Protein AF-A0A945T7N4-F1 (afdb_monomer)

Mean predicted aligned error: 3.11 Å

Secondary structure (DSSP, 8-state):
-HIIIIIHHHHHHHT---EEEE-GGGTTSB-GGGGGGTPPP-BPP-HHHHHHHHHTT-EEEE--SS---TTTS-HHHHHHHHHHHHHHHHHHHSS---EEE-GGG---HHHHHHHHHTT-SEEEEEEES---TTS-GGGEEE----TT--HHHHHHHHHSGGGGGG-

Sequence (167 aa):
RNNLIEALPILKQFGFSATCYIISQMTGGVNEWDLEKGIPENPLMNKNEIRHWIDSGMEIGSHTQHHVRLTECEETEAKTEIFQSKVDLEEQFGKAVEHFCYPWGDLDPTIQKVAESAGFHTATTTQRGRATLRQHPLLLPRVPVTHHTLPHLFLMKILTHYEDNHA

pLDDT: mean 95.79, std 5.04, range [55.53, 98.81]

Foldseek 3Di:
DCCLVPVLVVCLVVVHEEEAADQLQQAQHWPPVCVVVVDDTDTHHHLVSVLVSVVSVYHYAHAFNHLDQLVPDDLVVLLCRQQVSQVSCCVSRVDHHQEYEYRQLDDDPSSLVSNVVSRHQAYEGQQFAQADPVDDRPYGYDHDDDPPCDPVNVCCSPVHCPRVVRD

Solvent-accessible surface area (backbone atoms only — not comparable to full-atom values): 9296 Å² total; per-residue (Å²): 57,62,61,63,74,64,46,43,61,55,32,58,76,72,72,51,75,53,72,48,65,40,36,49,75,45,56,51,40,55,54,65,93,37,48,92,75,72,48,80,86,45,57,36,42,30,73,69,53,49,48,52,42,44,78,69,67,32,47,60,23,26,24,28,23,80,58,59,62,50,77,79,45,57,73,71,52,36,43,46,31,51,41,47,15,38,51,52,45,27,73,75,66,76,45,88,53,42,36,36,37,46,46,92,35,52,70,50,78,65,55,49,49,46,44,51,73,58,58,39,70,31,19,37,40,58,50,48,13,68,66,57,94,84,52,55,53,67,57,27,37,32,75,85,83,53,97,83,54,46,73,72,53,46,49,39,52,74,77,45,70,72,31,62,81,54,113

Structure (mmCIF, N/CA/C/O backbone):
data_AF-A0A945T7N4-F1
#
_entry.id   AF-A0A945T7N4-F1
#
loop_
_atom_site.group_PDB
_atom_site.id
_atom_site.type_symbol
_atom_site.label_atom_id
_atom_site.label_alt_id
_atom_site.label_comp_id
_atom_site.label_asym_id
_atom_site.label_entity_id
_atom_site.label_seq_id
_atom_site.pdbx_PDB_ins_code
_atom_site.Cartn_x
_atom_site.Cartn_y
_atom_site.Cartn_z
_atom_site.occupancy
_atom_site.B_iso_or_equiv
_atom_site.auth_seq_id
_atom_site.auth_comp_id
_atom_site.auth_asym_id
_atom_site.auth_atom_id
_atom_site.pdbx_PDB_model_num
ATOM 1 N N . ARG A 1 1 ? -3.621 6.496 -12.799 1.00 94.81 1 ARG A N 1
ATOM 2 C CA . ARG A 1 1 ? -4.203 6.094 -14.107 1.00 94.81 1 ARG A CA 1
ATOM 3 C C . ARG A 1 1 ? -3.240 5.266 -14.956 1.00 94.81 1 ARG A C 1
ATOM 5 O O . ARG A 1 1 ? -3.664 4.268 -15.521 1.00 94.81 1 ARG A O 1
ATOM 12 N N . ASN A 1 2 ? -1.957 5.629 -15.016 1.00 95.88 2 ASN A N 1
ATOM 13 C CA . ASN A 1 2 ? -0.902 4.863 -15.700 1.00 95.88 2 ASN A CA 1
ATOM 14 C C . ASN A 1 2 ? -0.881 3.352 -15.378 1.00 95.88 2 ASN A C 1
ATOM 16 O O . ASN A 1 2 ? -0.687 2.566 -16.294 1.00 95.88 2 ASN A O 1
ATOM 20 N N . ASN A 1 3 ? -1.147 2.928 -14.135 1.00 97.31 3 ASN A N 1
ATOM 21 C CA . ASN A 1 3 ? -1.228 1.501 -13.784 1.00 97.31 3 ASN A CA 1
ATOM 22 C C . ASN A 1 3 ? -2.216 0.741 -14.681 1.00 97.31 3 ASN A C 1
ATOM 24 O O . ASN A 1 3 ? -1.916 -0.356 -15.142 1.00 97.31 3 ASN A O 1
ATOM 28 N N . LEU A 1 4 ? -3.368 1.341 -14.985 1.00 98.19 4 LEU A N 1
ATOM 29 C CA . LEU A 1 4 ? -4.360 0.730 -15.861 1.00 98.19 4 LEU A CA 1
ATOM 30 C C . LEU A 1 4 ? -3.910 0.703 -17.325 1.00 98.19 4 LEU A C 1
ATOM 32 O O . LEU A 1 4 ? -4.122 -0.288 -18.010 1.00 98.19 4 LEU A O 1
ATOM 36 N N . ILE A 1 5 ? -3.333 1.799 -17.817 1.00 98.19 5 ILE A N 1
ATOM 37 C CA . ILE A 1 5 ? -3.043 1.964 -19.249 1.00 98.19 5 ILE A CA 1
ATOM 38 C C 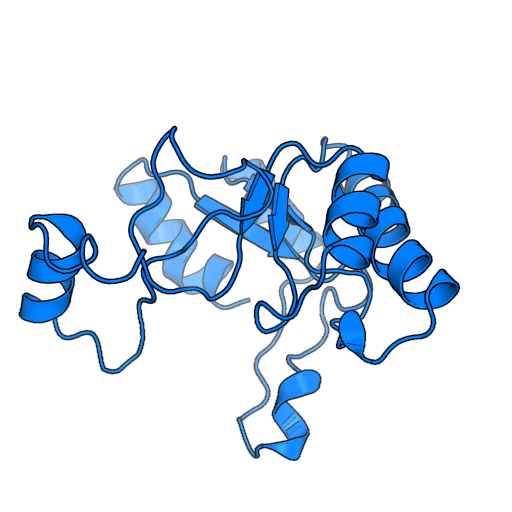. ILE A 1 5 ? -1.765 1.216 -19.644 1.00 98.19 5 ILE A C 1
ATOM 40 O O . ILE A 1 5 ? -1.738 0.546 -20.670 1.00 98.19 5 ILE A O 1
ATOM 44 N N . GLU A 1 6 ? -0.732 1.300 -18.809 1.00 97.88 6 GLU A N 1
ATOM 45 C CA . GLU A 1 6 ? 0.613 0.815 -19.124 1.00 97.88 6 GLU A CA 1
ATOM 46 C C . GLU A 1 6 ? 0.906 -0.538 -18.464 1.00 97.88 6 GLU A C 1
ATOM 48 O O . GLU A 1 6 ? 1.423 -1.451 -19.106 1.00 97.88 6 GLU A O 1
ATOM 53 N N . ALA A 1 7 ? 0.571 -0.698 -17.176 1.00 97.88 7 ALA A N 1
ATOM 54 C CA . ALA A 1 7 ? 0.947 -1.902 -16.432 1.00 97.88 7 ALA A CA 1
ATOM 55 C C . ALA A 1 7 ? -0.037 -3.061 -16.642 1.00 97.88 7 ALA A C 1
ATOM 57 O O . ALA A 1 7 ? 0.400 -4.197 -16.835 1.00 97.88 7 ALA A O 1
ATOM 58 N N . LEU A 1 8 ? -1.353 -2.802 -16.642 1.00 98.62 8 LEU A N 1
ATOM 59 C CA . LEU A 1 8 ? -2.369 -3.855 -16.756 1.00 98.62 8 LEU A CA 1
ATOM 60 C C . LEU A 1 8 ? -2.189 -4.757 -17.994 1.00 98.62 8 LEU A C 1
ATOM 62 O O . LEU A 1 8 ? -2.248 -5.977 -17.822 1.00 98.62 8 LEU A O 1
ATOM 66 N N . PRO A 1 9 ? -1.952 -4.240 -19.221 1.00 98.50 9 PRO A N 1
ATOM 67 C CA . PRO A 1 9 ? -1.794 -5.100 -20.395 1.00 98.50 9 PRO A CA 1
ATOM 68 C C . PRO A 1 9 ? -0.623 -6.079 -20.253 1.00 98.50 9 PRO A C 1
ATOM 70 O O . PRO A 1 9 ? -0.753 -7.252 -20.600 1.00 98.50 9 PRO A O 1
ATOM 73 N N . ILE A 1 10 ? 0.491 -5.614 -19.681 1.00 98.38 10 ILE A N 1
ATOM 74 C CA . ILE A 1 10 ? 1.700 -6.415 -19.461 1.00 98.38 10 ILE A CA 1
ATOM 75 C C . ILE A 1 10 ? 1.450 -7.457 -18.367 1.00 98.38 10 ILE A C 1
ATOM 77 O O . ILE A 1 10 ? 1.748 -8.634 -18.561 1.00 98.38 10 ILE A O 1
ATOM 81 N N . LEU A 1 11 ? 0.847 -7.060 -17.241 1.00 98.44 11 LEU A N 1
ATOM 82 C CA . LEU A 1 11 ? 0.489 -7.986 -16.160 1.00 98.44 11 LEU A CA 1
ATOM 83 C C . LEU A 1 11 ? -0.387 -9.130 -16.685 1.00 98.44 11 LEU A C 1
ATOM 85 O O . LEU A 1 11 ? -0.082 -10.299 -16.447 1.00 98.44 11 LEU A O 1
ATOM 89 N N . LYS A 1 12 ? -1.410 -8.806 -17.487 1.00 98.19 12 LYS A N 1
ATOM 90 C CA . LYS A 1 12 ? -2.287 -9.803 -18.116 1.00 98.19 12 LYS A CA 1
ATOM 91 C C . LYS A 1 12 ? -1.545 -10.701 -19.100 1.00 98.19 12 LYS A C 1
ATOM 93 O O . LYS A 1 12 ? -1.773 -11.907 -19.087 1.00 98.19 12 LYS A O 1
ATOM 98 N N . GLN A 1 13 ? -0.660 -10.143 -19.929 1.00 98.31 13 GLN A N 1
ATOM 99 C CA . GLN A 1 13 ? 0.135 -10.915 -20.890 1.00 98.31 13 GLN A CA 1
ATOM 100 C C . GLN A 1 13 ? 0.966 -12.010 -20.206 1.00 98.31 13 GLN A C 1
ATOM 102 O O . GLN A 1 13 ? 1.116 -13.097 -20.762 1.00 98.31 13 GLN A O 1
ATOM 107 N N . PHE A 1 14 ? 1.488 -11.735 -19.009 1.00 98.00 14 PHE A N 1
ATOM 108 C CA . PHE A 1 14 ? 2.331 -12.668 -18.258 1.00 98.00 14 PHE A CA 1
ATOM 109 C C . PHE A 1 14 ? 1.595 -13.427 -17.143 1.00 98.00 14 PHE A C 1
ATOM 111 O O . PHE A 1 14 ? 2.222 -14.209 -16.433 1.00 98.00 14 PHE A O 1
ATOM 118 N N . GLY A 1 15 ? 0.279 -13.241 -16.995 1.00 97.75 15 GLY A N 1
ATOM 119 C CA . GLY A 1 15 ? -0.525 -13.935 -15.984 1.00 97.75 15 GLY A CA 1
ATOM 120 C C . GLY A 1 15 ? -0.221 -13.522 -14.540 1.00 97.75 15 GLY A C 1
ATOM 121 O O . GLY A 1 15 ? -0.429 -14.317 -13.626 1.00 97.75 15 GLY A O 1
ATOM 122 N N . PHE A 1 16 ? 0.283 -12.304 -14.324 1.00 98.00 16 PHE A N 1
ATOM 123 C CA . PHE A 1 16 ? 0.533 -11.763 -12.988 1.00 98.00 16 PHE A CA 1
ATOM 124 C C . PHE A 1 16 ? -0.701 -11.061 -12.420 1.00 98.00 16 PHE A C 1
ATOM 126 O O . PHE A 1 16 ? -1.422 -10.379 -13.148 1.00 98.00 16 PHE A O 1
ATOM 133 N N . SER A 1 17 ? -0.890 -11.170 -11.105 1.00 97.38 17 SER A N 1
ATOM 134 C CA . SER A 1 17 ? -1.771 -10.292 -10.333 1.00 97.38 17 SER A CA 1
ATOM 135 C C . SER A 1 17 ? -0.998 -9.090 -9.779 1.00 97.38 17 SER A C 1
ATOM 137 O O . SER A 1 17 ? 0.234 -9.099 -9.701 1.00 97.38 17 SER A O 1
ATOM 139 N N . ALA A 1 18 ? -1.723 -8.040 -9.395 1.00 98.19 18 ALA A N 1
ATOM 140 C CA . ALA A 1 18 ? -1.166 -6.863 -8.739 1.00 98.19 18 ALA A CA 1
ATOM 141 C C . ALA A 1 18 ? -2.212 -6.169 -7.859 1.00 98.19 18 ALA A C 1
ATOM 143 O O . ALA A 1 18 ? -3.405 -6.211 -8.161 1.00 98.19 18 ALA A O 1
ATOM 144 N N . THR A 1 19 ? -1.742 -5.465 -6.829 1.00 98.50 19 THR A N 1
ATOM 145 C CA . THR A 1 19 ? -2.571 -4.649 -5.931 1.00 98.50 19 THR A CA 1
ATOM 146 C C . THR A 1 19 ? -2.320 -3.166 -6.196 1.00 98.50 19 THR A C 1
ATOM 148 O O . THR A 1 19 ? -1.176 -2.710 -6.162 1.00 98.50 19 THR A O 1
ATOM 151 N N . CYS A 1 20 ? -3.381 -2.394 -6.439 1.00 98.31 20 CYS A N 1
ATOM 152 C CA . CYS A 1 20 ? -3.325 -0.929 -6.443 1.00 98.31 20 CYS A CA 1
ATOM 153 C C . CYS A 1 20 ? -3.902 -0.376 -5.136 1.00 98.31 20 CYS A C 1
ATOM 155 O O . CYS A 1 20 ? -5.074 -0.595 -4.845 1.00 98.31 20 CYS A O 1
ATOM 157 N N . TYR A 1 21 ? -3.114 0.386 -4.378 1.00 98.56 21 TYR A N 1
ATOM 158 C CA . TYR A 1 21 ? -3.609 1.089 -3.192 1.00 98.56 21 TYR A CA 1
ATOM 159 C C . TYR A 1 21 ? -4.309 2.389 -3.605 1.00 98.56 21 TYR A C 1
ATOM 161 O O . TYR A 1 21 ? -3.702 3.245 -4.249 1.00 98.56 21 TYR A O 1
ATOM 169 N N . ILE A 1 22 ? -5.599 2.505 -3.290 1.00 98.62 22 ILE A N 1
ATOM 170 C CA . ILE A 1 22 ? -6.482 3.586 -3.732 1.00 98.62 22 ILE A CA 1
ATOM 171 C C . ILE A 1 22 ? -6.708 4.577 -2.592 1.00 98.62 22 ILE A C 1
ATOM 173 O O . ILE A 1 22 ? -6.985 4.182 -1.462 1.00 98.62 22 ILE A O 1
ATOM 177 N N . ILE A 1 23 ? -6.643 5.864 -2.922 1.00 98.50 23 ILE A N 1
ATOM 178 C CA . ILE A 1 23 ? -7.024 6.967 -2.038 1.00 98.50 23 ILE A CA 1
ATOM 179 C C . ILE A 1 23 ? -8.516 7.228 -2.270 1.00 98.50 23 ILE A C 1
ATOM 181 O O . ILE A 1 23 ? -8.899 7.668 -3.360 1.00 98.50 23 ILE A O 1
ATOM 185 N N . SER A 1 24 ? -9.370 6.857 -1.313 1.00 98.25 24 SER A N 1
ATOM 186 C CA . SER A 1 24 ? -10.801 6.644 -1.587 1.00 98.25 24 SER A CA 1
ATOM 187 C C . SER A 1 24 ? -11.538 7.913 -2.033 1.00 98.25 24 SER A C 1
ATOM 189 O O . SER A 1 24 ? -12.358 7.846 -2.954 1.00 98.25 24 SER A O 1
ATOM 191 N N . GLN A 1 25 ? -11.197 9.074 -1.467 1.00 97.94 25 GLN A N 1
ATOM 192 C CA . GLN A 1 25 ? -11.856 10.351 -1.768 1.00 97.94 25 GLN A CA 1
ATOM 193 C C . GLN A 1 25 ? -11.195 11.132 -2.911 1.00 97.94 25 GLN A C 1
ATOM 195 O O . GLN A 1 25 ? -11.734 12.136 -3.365 1.00 97.94 25 GLN A O 1
ATOM 200 N N . MET A 1 26 ? -10.078 10.640 -3.457 1.00 97.31 26 MET A N 1
ATOM 201 C CA . MET A 1 26 ? -9.373 11.284 -4.576 1.00 97.31 26 MET A CA 1
ATOM 202 C C . MET A 1 26 ? -9.537 10.533 -5.908 1.00 97.31 26 MET A C 1
ATOM 204 O O . MET A 1 26 ? -8.839 10.807 -6.887 1.00 97.31 26 MET A O 1
ATOM 208 N N . THR A 1 27 ? -10.454 9.562 -5.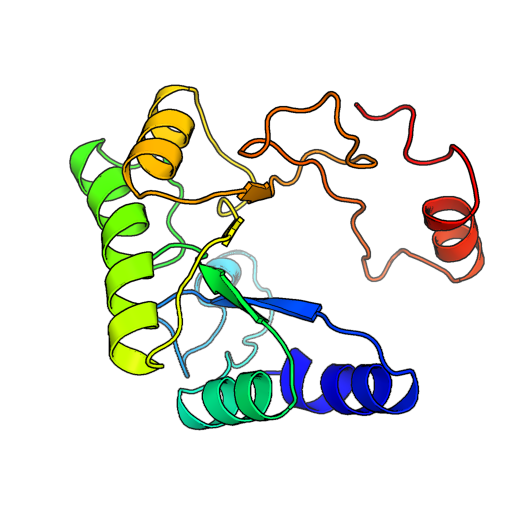986 1.00 96.81 27 THR A N 1
ATOM 209 C CA . THR A 1 27 ? -10.682 8.799 -7.226 1.00 96.81 27 THR A CA 1
ATOM 210 C C . THR A 1 27 ? -11.077 9.715 -8.393 1.00 96.81 27 THR A C 1
ATOM 212 O O . THR A 1 27 ? -12.061 10.445 -8.337 1.00 96.81 27 THR A O 1
ATOM 215 N N . GLY A 1 28 ? -10.309 9.657 -9.484 1.00 96.94 28 GLY A N 1
ATOM 216 C CA . GLY A 1 28 ? -10.474 10.521 -10.659 1.00 96.94 28 GLY A CA 1
ATOM 217 C C . GLY A 1 28 ? -9.846 11.917 -10.554 1.00 96.94 28 GLY A C 1
ATOM 218 O O . GLY A 1 28 ? -9.931 12.663 -11.526 1.00 96.94 28 GLY A O 1
ATOM 219 N N . GLY A 1 29 ? -9.214 12.253 -9.426 1.00 96.44 29 GLY A N 1
ATOM 220 C CA . GLY A 1 29 ? -8.420 13.471 -9.256 1.00 96.44 29 GLY A CA 1
ATOM 221 C C . GLY A 1 29 ? -6.993 13.334 -9.799 1.00 96.44 29 GLY A C 1
ATOM 222 O O . GLY A 1 29 ? -6.724 12.561 -10.727 1.00 96.44 29 GLY A O 1
ATOM 223 N N . VAL A 1 30 ? -6.062 14.065 -9.189 1.00 95.81 30 VAL A N 1
ATOM 224 C CA . VAL A 1 30 ? -4.625 14.049 -9.513 1.00 95.81 30 VAL A CA 1
ATOM 225 C C . VAL A 1 30 ? -3.785 13.810 -8.252 1.00 95.81 30 VAL A C 1
ATOM 227 O O . VAL A 1 30 ? -4.312 13.765 -7.143 1.00 95.81 30 VAL A O 1
ATOM 230 N N . ASN A 1 31 ? -2.477 13.611 -8.407 1.00 93.50 31 ASN A N 1
ATOM 231 C CA . ASN A 1 31 ? -1.514 13.474 -7.305 1.00 93.50 31 ASN A CA 1
ATOM 232 C C . ASN A 1 31 ? -1.248 14.808 -6.574 1.00 93.50 31 ASN A C 1
ATOM 234 O O . ASN A 1 31 ? -0.124 15.309 -6.554 1.00 93.50 31 ASN A O 1
ATOM 238 N N . GLU A 1 32 ? -2.282 15.387 -5.963 1.00 92.94 32 GLU A N 1
ATOM 239 C CA . GLU A 1 32 ? -2.229 16.722 -5.346 1.00 92.94 32 GLU A CA 1
ATOM 240 C C . GLU A 1 32 ? -1.158 16.844 -4.247 1.00 92.94 32 GLU A C 1
ATOM 242 O O . GLU A 1 32 ? -0.519 17.884 -4.109 1.00 92.94 32 GLU A O 1
ATOM 247 N N . TRP A 1 33 ? -0.870 15.751 -3.533 1.00 90.31 33 TRP A N 1
ATOM 248 C CA . TRP A 1 33 ? 0.145 15.673 -2.470 1.00 90.31 33 TRP A CA 1
ATOM 249 C C . TRP A 1 33 ? 1.596 15.899 -2.941 1.00 90.31 33 TRP A C 1
ATOM 251 O O . TRP A 1 33 ? 2.518 15.973 -2.124 1.00 90.31 33 TRP A O 1
ATOM 261 N N . ASP A 1 34 ? 1.827 15.956 -4.252 1.00 88.69 34 ASP A N 1
ATOM 262 C CA . ASP A 1 34 ? 3.140 16.194 -4.848 1.00 88.69 34 ASP A CA 1
ATOM 263 C C . ASP A 1 34 ? 3.256 17.571 -5.530 1.00 88.69 34 ASP A C 1
ATOM 265 O O . ASP A 1 34 ? 4.351 17.944 -5.963 1.00 88.69 34 ASP A O 1
ATOM 269 N N . LEU A 1 35 ? 2.172 18.359 -5.572 1.00 84.62 35 LEU A N 1
ATOM 270 C CA . LEU A 1 35 ? 2.148 19.682 -6.209 1.00 84.62 35 LEU A CA 1
ATOM 271 C C . LEU A 1 35 ? 3.169 20.640 -5.590 1.00 84.62 35 LEU A C 1
ATOM 273 O O . LEU A 1 35 ? 3.926 21.295 -6.305 1.00 84.62 35 LEU A O 1
ATOM 277 N N . GLU A 1 36 ? 3.260 20.663 -4.260 1.00 85.62 36 GLU A N 1
ATOM 278 C CA . GLU A 1 36 ? 4.209 21.516 -3.529 1.00 85.62 36 GLU A CA 1
ATOM 279 C C . GLU A 1 36 ? 5.678 21.161 -3.811 1.00 85.62 36 GLU A C 1
ATOM 281 O O . GLU A 1 36 ? 6.572 21.983 -3.618 1.00 85.62 36 GLU A O 1
ATOM 286 N N . LYS A 1 37 ? 5.944 19.949 -4.314 1.00 86.56 37 LYS A N 1
ATOM 287 C CA . LYS A 1 37 ? 7.288 19.483 -4.687 1.00 86.56 37 LYS A CA 1
ATOM 288 C C . LYS A 1 37 ? 7.641 19.797 -6.143 1.00 86.56 37 LYS A C 1
ATOM 290 O O . LYS A 1 37 ? 8.719 19.417 -6.597 1.00 86.56 37 LYS A O 1
ATOM 295 N N . GLY A 1 38 ? 6.740 20.443 -6.889 1.00 86.94 38 GLY A N 1
ATOM 296 C CA . GLY A 1 38 ? 6.922 20.746 -8.310 1.00 86.94 38 GLY A CA 1
ATOM 297 C C . GLY A 1 38 ? 6.887 19.512 -9.216 1.00 86.94 38 GLY A C 1
ATOM 298 O O . GLY A 1 38 ? 7.396 19.556 -10.337 1.00 86.94 38 GLY A O 1
ATOM 299 N N . ILE A 1 39 ? 6.323 18.398 -8.741 1.00 87.19 39 ILE A N 1
ATOM 300 C CA . ILE A 1 39 ? 6.143 17.191 -9.549 1.00 87.19 39 ILE A CA 1
ATOM 301 C C . ILE A 1 39 ? 4.919 17.403 -10.454 1.00 87.19 39 ILE A C 1
ATOM 303 O O . ILE A 1 39 ? 3.895 17.887 -9.973 1.00 87.19 39 ILE A O 1
ATOM 307 N N . PRO A 1 40 ? 4.987 17.035 -11.749 1.00 89.44 40 PRO A N 1
ATOM 308 C CA . PRO A 1 40 ? 3.856 17.185 -12.656 1.00 89.44 40 PRO A CA 1
ATOM 309 C C . PRO A 1 40 ? 2.592 16.473 -12.167 1.00 89.44 40 PRO A C 1
ATOM 311 O O . PRO A 1 40 ? 2.656 15.370 -11.611 1.00 89.44 40 PRO A O 1
ATOM 314 N N . GLU A 1 41 ? 1.446 17.082 -12.460 1.00 92.62 41 GLU A N 1
ATOM 315 C CA . GLU A 1 41 ? 0.143 16.462 -12.254 1.00 92.62 41 GLU A CA 1
ATOM 316 C C . GLU A 1 41 ? 0.020 15.178 -13.074 1.00 92.62 41 GLU A C 1
ATOM 318 O O . GLU A 1 41 ? 0.255 15.135 -14.283 1.00 92.62 41 GLU A O 1
ATOM 323 N N . ASN A 1 42 ? -0.384 14.116 -12.395 1.00 93.00 42 ASN A N 1
ATOM 324 C CA . ASN A 1 42 ? -0.636 12.806 -12.944 1.00 93.00 42 ASN A CA 1
ATOM 325 C C . ASN A 1 42 ? -2.048 12.373 -12.541 1.00 93.00 42 ASN A C 1
ATOM 327 O O . ASN A 1 42 ? -2.362 12.330 -11.349 1.00 93.00 42 ASN A O 1
ATOM 331 N N . PRO A 1 43 ? -2.901 12.001 -13.509 1.00 96.50 43 PRO A N 1
ATOM 332 C CA . PRO A 1 43 ? -4.267 11.608 -13.211 1.00 96.50 43 PRO A CA 1
ATOM 333 C C . PRO A 1 43 ? -4.315 10.295 -12.426 1.00 96.50 43 PRO A C 1
ATOM 335 O O . PRO A 1 43 ? -3.657 9.294 -12.763 1.00 96.50 43 PRO A O 1
ATOM 338 N N . LEU A 1 44 ? -5.168 10.271 -11.409 1.00 97.75 44 LEU A N 1
ATOM 339 C CA . LEU A 1 44 ? -5.547 9.071 -10.675 1.00 97.75 44 LEU A CA 1
ATOM 340 C C . LEU A 1 44 ? -6.609 8.294 -11.458 1.00 97.75 44 LEU A C 1
ATOM 342 O O . LEU A 1 44 ? -7.219 8.809 -12.393 1.00 97.75 44 LEU A O 1
ATOM 346 N N . MET A 1 45 ? -6.777 7.007 -11.140 1.00 98.44 45 MET A N 1
ATOM 347 C CA . MET A 1 45 ? -7.856 6.237 -11.766 1.00 98.44 45 MET A CA 1
ATOM 348 C C . MET A 1 45 ? -9.206 6.755 -11.271 1.00 98.44 45 MET A C 1
ATOM 350 O O . MET A 1 45 ? -9.384 6.967 -10.070 1.00 98.44 45 MET A O 1
ATOM 354 N N . ASN A 1 46 ? -10.160 6.931 -12.180 1.00 98.31 46 ASN A N 1
ATOM 355 C CA . ASN A 1 46 ? -11.552 7.174 -11.805 1.00 98.31 46 ASN A CA 1
ATOM 356 C C . ASN A 1 46 ? -12.278 5.864 -11.444 1.00 98.31 46 ASN A C 1
ATOM 358 O O . ASN A 1 46 ? -11.746 4.765 -11.598 1.00 98.31 46 ASN A O 1
ATOM 362 N N . LYS A 1 47 ? -13.531 5.966 -10.989 1.00 98.31 47 LYS A N 1
ATOM 363 C CA . LYS A 1 47 ? -14.327 4.811 -10.537 1.00 98.31 47 LYS A CA 1
ATOM 364 C C . LYS A 1 47 ? -14.481 3.715 -11.601 1.00 98.31 47 LYS A C 1
ATOM 366 O O . LYS A 1 47 ? -14.391 2.536 -11.275 1.00 98.31 47 LYS A O 1
ATOM 371 N N . ASN A 1 48 ? -14.689 4.085 -12.865 1.00 98.56 48 ASN A N 1
ATOM 372 C CA . ASN A 1 48 ? -14.846 3.115 -13.955 1.00 98.56 48 ASN A CA 1
ATOM 373 C C . ASN A 1 48 ? -13.515 2.433 -14.292 1.00 98.56 48 ASN A C 1
ATOM 375 O O . ASN A 1 48 ? -13.481 1.235 -14.555 1.00 98.56 48 ASN A O 1
ATOM 379 N N . GLU A 1 49 ? -12.417 3.181 -14.237 1.00 98.69 49 GLU A N 1
ATOM 380 C CA . GLU A 1 49 ? -11.060 2.661 -14.424 1.00 98.69 49 GLU A CA 1
ATOM 381 C C . GLU A 1 49 ? -10.658 1.693 -13.297 1.00 98.69 49 GLU A C 1
ATOM 383 O O . GLU A 1 49 ? -10.069 0.649 -13.568 1.00 98.69 49 GLU A O 1
ATOM 388 N N . ILE A 1 50 ? -11.044 1.975 -12.047 1.00 98.75 50 ILE A N 1
ATOM 389 C CA . ILE A 1 50 ? -10.826 1.053 -10.921 1.00 98.75 50 ILE A CA 1
ATOM 390 C C . ILE A 1 50 ? -11.679 -0.214 -11.074 1.00 98.75 50 ILE A C 1
ATOM 392 O O . ILE A 1 50 ? -11.180 -1.312 -10.845 1.00 98.75 50 ILE A O 1
ATOM 396 N N . ARG A 1 51 ? -12.937 -0.105 -11.528 1.00 98.62 51 ARG A N 1
ATOM 397 C CA . ARG A 1 51 ? -13.742 -1.297 -11.857 1.00 98.62 51 ARG A CA 1
ATOM 398 C C . ARG A 1 51 ? -13.083 -2.139 -12.944 1.00 98.62 51 ARG A C 1
ATOM 400 O O . ARG A 1 51 ? -12.954 -3.339 -12.761 1.00 98.62 51 ARG A O 1
ATOM 407 N N . HIS A 1 52 ? -12.572 -1.516 -14.008 1.00 98.62 52 HIS A N 1
ATOM 408 C CA . HIS A 1 52 ? -11.832 -2.230 -15.054 1.00 98.62 52 HIS A CA 1
ATOM 409 C C . HIS A 1 52 ? -10.622 -2.988 -14.488 1.00 98.62 52 HIS A C 1
ATOM 411 O O . HIS A 1 52 ? -10.372 -4.131 -14.875 1.00 98.62 52 HIS A O 1
ATOM 417 N N . TRP A 1 53 ? -9.869 -2.358 -13.582 1.00 98.69 53 TRP A N 1
ATOM 418 C CA . TRP A 1 53 ? -8.737 -2.982 -12.897 1.00 98.69 53 TRP A CA 1
ATOM 419 C C . TRP A 1 53 ? -9.171 -4.247 -12.139 1.00 98.69 53 TRP A C 1
ATOM 421 O O . TRP A 1 53 ? -8.606 -5.317 -12.367 1.00 98.69 53 TRP A O 1
ATOM 431 N N . ILE A 1 54 ? -10.229 -4.144 -11.329 1.00 98.44 54 ILE A N 1
ATOM 432 C CA . ILE A 1 54 ? -10.792 -5.265 -10.558 1.00 98.44 54 ILE A CA 1
ATOM 433 C C . ILE A 1 54 ? -11.321 -6.372 -11.482 1.00 98.44 54 ILE A C 1
ATOM 435 O O . ILE A 1 54 ? -10.959 -7.537 -11.326 1.00 98.44 54 ILE A O 1
ATOM 439 N N . ASP A 1 55 ? -12.124 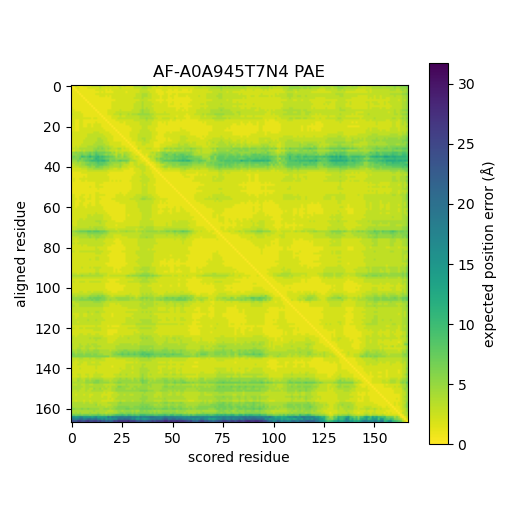-6.019 -12.487 1.00 98.06 55 ASP A N 1
ATOM 440 C CA . ASP A 1 55 ? -12.718 -6.962 -13.446 1.00 98.06 55 ASP A CA 1
ATOM 441 C C . ASP A 1 55 ? -11.657 -7.680 -14.297 1.00 98.06 55 ASP A C 1
ATOM 443 O O . ASP A 1 55 ? -11.906 -8.742 -14.867 1.00 98.06 55 ASP A O 1
ATOM 447 N N . SER A 1 56 ? -10.444 -7.125 -14.359 1.00 98.06 56 SER A N 1
ATOM 448 C CA . SER A 1 56 ? -9.288 -7.748 -15.005 1.00 98.06 56 SER A CA 1
ATOM 449 C C . SER A 1 56 ? -8.512 -8.718 -14.106 1.00 98.06 56 SER A C 1
ATOM 451 O O . SER A 1 56 ? -7.467 -9.211 -14.532 1.00 98.06 56 SER A O 1
ATOM 453 N N . GLY A 1 57 ? -9.012 -9.013 -12.903 1.00 97.31 57 GLY A N 1
ATOM 454 C CA . GLY A 1 57 ? -8.406 -9.954 -11.957 1.00 97.31 57 GLY A CA 1
ATOM 455 C C . GLY A 1 57 ? -7.342 -9.337 -11.049 1.00 97.31 57 GLY A C 1
ATOM 456 O O . GLY A 1 57 ? -6.583 -10.074 -10.422 1.00 97.31 57 GLY A O 1
ATOM 457 N N . MET A 1 58 ? -7.266 -8.007 -10.992 1.00 98.50 58 MET A N 1
ATOM 458 C CA . MET A 1 58 ? -6.345 -7.298 -10.109 1.00 98.50 58 MET A CA 1
ATOM 459 C C . MET A 1 58 ? -7.025 -6.908 -8.794 1.00 98.50 58 MET A C 1
ATOM 461 O O . MET A 1 58 ? -8.249 -6.829 -8.699 1.00 98.50 58 MET A O 1
ATOM 465 N N . GLU A 1 59 ? -6.222 -6.630 -7.774 1.00 98.56 59 GLU A N 1
ATOM 466 C CA . GLU A 1 59 ? -6.685 -6.300 -6.429 1.00 98.56 59 GLU A CA 1
ATOM 467 C C . GLU A 1 59 ? -6.598 -4.793 -6.155 1.00 98.56 59 GLU A C 1
ATOM 469 O O . GLU A 1 59 ? -5.775 -4.076 -6.743 1.00 98.56 59 GLU A O 1
ATOM 474 N N . ILE A 1 60 ? -7.433 -4.306 -5.235 1.00 98.75 60 ILE A N 1
ATOM 475 C CA . ILE A 1 60 ? -7.290 -2.978 -4.640 1.00 98.75 60 ILE A CA 1
ATOM 476 C C . ILE A 1 60 ? -7.021 -3.074 -3.136 1.00 98.75 60 ILE A C 1
ATOM 478 O O . ILE A 1 60 ? -7.587 -3.915 -2.443 1.00 98.75 60 ILE A O 1
ATOM 482 N N . GLY A 1 61 ? -6.175 -2.177 -2.640 1.00 98.69 61 GLY A N 1
ATOM 483 C CA . GLY A 1 61 ? -5.996 -1.905 -1.214 1.00 98.69 61 GLY A CA 1
ATOM 484 C C . GLY A 1 61 ? -6.355 -0.454 -0.890 1.00 98.69 61 GLY A C 1
ATOM 485 O O . GLY A 1 61 ? -6.618 0.337 -1.797 1.00 98.69 61 GLY A O 1
ATOM 486 N N . SER A 1 62 ? -6.330 -0.081 0.386 1.00 98.75 62 SER A N 1
ATOM 487 C CA . SER A 1 62 ? -6.564 1.300 0.831 1.00 98.75 62 SER A CA 1
ATOM 488 C C . SER A 1 62 ? -5.258 2.085 1.029 1.00 98.75 62 SER A C 1
ATOM 490 O O . SER A 1 62 ? -4.242 1.530 1.455 1.00 98.75 62 SER A O 1
ATOM 492 N N . HIS A 1 63 ? -5.298 3.387 0.726 1.00 98.56 63 HIS A N 1
ATOM 493 C CA . HIS A 1 63 ? -4.224 4.357 0.956 1.00 98.56 63 HIS A CA 1
ATOM 494 C C . HIS A 1 63 ? -4.720 5.632 1.669 1.00 98.56 63 HIS A C 1
ATOM 496 O O . HIS A 1 63 ? -4.311 6.737 1.325 1.00 98.56 63 HIS A O 1
ATOM 502 N N . THR A 1 64 ? -5.605 5.447 2.656 1.00 98.62 64 THR A N 1
ATOM 503 C CA . THR A 1 64 ? -6.388 6.491 3.353 1.00 98.62 64 THR A CA 1
ATOM 504 C C . THR A 1 64 ? -7.427 7.187 2.470 1.00 98.62 64 THR A C 1
ATOM 506 O O . THR A 1 64 ? -7.607 6.833 1.300 1.00 98.62 64 THR A O 1
ATOM 509 N N . GLN A 1 65 ? -8.192 8.120 3.047 1.00 98.31 65 GLN A N 1
ATOM 510 C CA . GLN A 1 65 ? -9.217 8.851 2.313 1.00 98.31 65 GLN A CA 1
ATOM 511 C C . GLN A 1 65 ? -8.615 9.967 1.470 1.00 98.31 65 GLN A C 1
ATOM 513 O O . GLN A 1 65 ? -8.967 10.076 0.297 1.00 98.31 65 GLN A O 1
ATOM 518 N N . HIS A 1 66 ? -7.699 10.747 2.051 1.00 97.88 66 HIS A N 1
ATOM 519 C CA . HIS A 1 66 ? -7.167 11.971 1.445 1.00 97.88 66 HIS A CA 1
ATOM 520 C C . HIS A 1 66 ? -5.632 12.013 1.377 1.00 97.88 66 HIS A C 1
ATOM 522 O O . HIS A 1 66 ? -5.058 13.066 1.117 1.00 97.88 66 HIS A O 1
ATOM 528 N N . HIS A 1 67 ? -4.950 10.881 1.597 1.00 97.25 67 HIS A N 1
ATOM 529 C CA . HIS A 1 67 ? -3.486 10.778 1.568 1.00 97.25 67 HIS A CA 1
ATOM 530 C C . HIS A 1 67 ? -2.791 11.747 2.552 1.00 97.25 67 HIS A C 1
ATOM 532 O O . HIS A 1 67 ? -1.846 12.460 2.206 1.00 97.25 67 HIS A O 1
ATOM 538 N N . VAL A 1 68 ? -3.269 11.783 3.799 1.00 96.12 68 VAL A N 1
ATOM 539 C CA . VAL A 1 68 ? -2.704 12.628 4.866 1.00 96.12 68 VAL A CA 1
ATOM 540 C C . VAL A 1 68 ? -1.506 11.974 5.559 1.00 96.12 68 VAL A C 1
ATOM 542 O O . VAL A 1 68 ? -1.331 10.751 5.532 1.00 96.12 68 VAL A O 1
ATOM 545 N N . ARG A 1 69 ? -0.672 12.786 6.220 1.00 96.00 69 ARG A N 1
ATOM 546 C CA . ARG A 1 69 ? 0.401 12.289 7.094 1.00 96.00 69 ARG A CA 1
ATOM 547 C C . ARG A 1 69 ? -0.192 11.846 8.425 1.00 96.00 69 ARG A C 1
ATOM 549 O O . ARG A 1 69 ? -0.360 12.644 9.336 1.00 96.00 69 ARG A O 1
ATOM 556 N N . LEU A 1 70 ? -0.481 10.553 8.538 1.00 96.94 70 LEU A N 1
ATOM 557 C CA . LEU A 1 70 ? -1.201 9.971 9.676 1.00 96.94 70 LEU A CA 1
ATOM 558 C C . LEU A 1 70 ? -0.589 10.302 11.048 1.00 96.94 70 LEU A C 1
ATOM 560 O O . LEU A 1 70 ? -1.330 10.482 12.006 1.00 96.94 70 LEU A O 1
ATOM 564 N N . THR A 1 71 ? 0.739 10.399 11.148 1.00 96.81 71 THR A N 1
ATOM 565 C CA . THR A 1 71 ? 1.457 10.726 12.395 1.00 96.81 71 THR A CA 1
ATOM 566 C C . THR A 1 71 ? 1.436 12.213 12.760 1.00 96.81 71 THR A C 1
ATOM 568 O O . THR A 1 71 ? 1.876 12.576 13.846 1.00 96.81 71 THR A O 1
ATOM 571 N N . GLU A 1 72 ? 0.983 13.078 11.853 1.00 96.31 72 GLU A N 1
ATOM 572 C CA . GLU A 1 72 ? 0.858 14.528 12.060 1.00 96.31 72 GLU A CA 1
ATOM 573 C C . GLU A 1 72 ? -0.603 14.960 12.267 1.00 96.31 72 GLU A C 1
ATOM 575 O O . GLU A 1 72 ? -0.863 16.110 12.615 1.00 96.31 72 GLU A O 1
ATOM 580 N N . CYS A 1 73 ? -1.549 14.041 12.071 1.00 94.19 73 CYS A N 1
ATOM 581 C CA . CYS A 1 73 ? -2.971 14.251 12.306 1.00 94.19 73 CYS A CA 1
ATOM 582 C C . CYS A 1 73 ? -3.344 14.048 13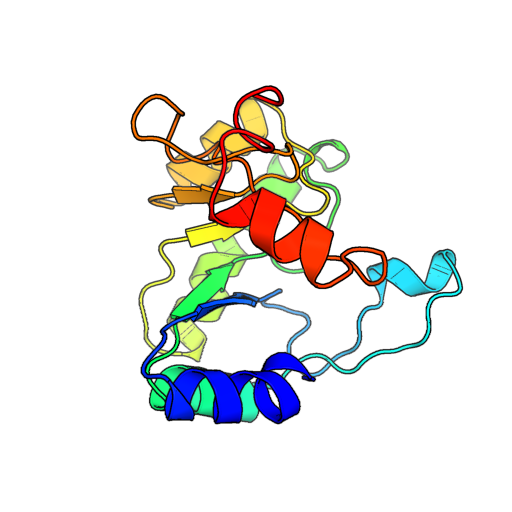.779 1.00 94.19 73 CYS A C 1
ATOM 584 O O . CYS A 1 73 ? -2.688 13.316 14.524 1.00 94.19 73 CYS A O 1
ATOM 586 N N . GLU A 1 74 ? -4.482 14.618 14.173 1.00 96.06 74 GLU A N 1
ATOM 587 C CA . GLU A 1 74 ? -5.139 14.243 15.426 1.00 96.06 74 GLU A CA 1
ATOM 588 C C . GLU A 1 74 ? -5.579 12.769 15.377 1.00 96.06 74 GLU A C 1
ATOM 590 O O . GLU A 1 74 ? -5.967 12.244 14.331 1.00 96.06 74 GLU A O 1
ATOM 595 N N . GLU A 1 75 ? -5.578 12.079 16.521 1.00 94.69 75 GLU A N 1
ATOM 596 C CA . GLU A 1 75 ? -5.863 10.635 16.571 1.00 94.69 75 GLU A CA 1
ATOM 597 C C . GLU A 1 75 ? -7.241 10.280 15.972 1.00 94.69 75 GLU A C 1
ATOM 599 O O . GLU A 1 75 ? -7.414 9.243 15.327 1.00 94.69 75 GLU A O 1
ATOM 604 N N . THR A 1 76 ? -8.240 11.140 16.174 1.00 96.94 76 THR A N 1
ATOM 605 C CA . THR A 1 76 ? -9.596 10.965 15.630 1.00 96.94 76 THR A CA 1
ATOM 606 C C . THR A 1 76 ? -9.644 11.119 14.111 1.00 96.94 76 THR A C 1
ATOM 608 O O . THR A 1 76 ? -10.390 10.397 13.444 1.00 96.94 76 THR A O 1
ATOM 611 N N . GLU A 1 77 ? -8.836 12.018 13.558 1.00 97.75 77 GLU A N 1
ATOM 612 C CA . GLU A 1 77 ? -8.698 12.217 12.118 1.00 97.75 77 GLU A CA 1
ATOM 613 C C . GLU A 1 77 ? -7.993 11.019 11.483 1.00 97.75 77 GLU A C 1
ATOM 615 O O . GLU A 1 77 ? -8.540 10.414 10.564 1.00 97.75 77 GLU A O 1
ATOM 620 N N . ALA A 1 78 ? -6.861 10.580 12.043 1.00 97.75 78 ALA A N 1
ATOM 621 C CA . ALA A 1 78 ? -6.144 9.401 11.560 1.00 97.75 78 ALA A CA 1
ATOM 622 C C . ALA A 1 78 ? -7.021 8.133 11.581 1.00 97.75 78 ALA A C 1
ATOM 624 O O . ALA A 1 78 ? -6.992 7.327 10.648 1.00 97.75 78 ALA A O 1
ATOM 625 N N . LYS A 1 79 ? -7.856 7.967 12.617 1.00 98.12 79 LYS A N 1
ATOM 626 C CA . LYS A 1 79 ? -8.875 6.905 12.661 1.00 98.12 79 LYS A CA 1
ATOM 627 C C . LYS A 1 79 ? -9.874 7.027 11.521 1.00 98.12 79 LYS A C 1
ATOM 629 O O . LYS A 1 79 ? -10.127 6.036 10.844 1.00 98.12 79 LYS A O 1
ATOM 634 N N . THR A 1 80 ? -10.420 8.214 11.295 1.00 98.56 80 THR A N 1
ATOM 635 C CA . THR A 1 80 ? -11.396 8.445 10.221 1.00 98.56 80 THR A CA 1
ATOM 636 C C . THR A 1 80 ? -10.784 8.128 8.856 1.00 98.56 80 THR A C 1
ATOM 638 O O . THR A 1 80 ? -11.334 7.319 8.113 1.00 98.56 80 THR A O 1
ATOM 641 N N . GLU A 1 81 ? -9.588 8.646 8.582 1.00 98.62 81 GLU A N 1
ATOM 642 C CA . GLU A 1 81 ? -8.828 8.408 7.351 1.00 98.62 81 GLU A CA 1
ATOM 643 C C . GLU A 1 81 ? -8.615 6.922 7.048 1.00 98.62 81 GLU A C 1
ATOM 645 O O . GLU A 1 81 ? -8.754 6.476 5.907 1.00 98.62 81 GLU A O 1
ATOM 650 N N . ILE A 1 82 ? -8.289 6.128 8.066 1.00 98.62 82 ILE A N 1
ATOM 651 C CA . ILE A 1 82 ? -8.013 4.699 7.904 1.00 98.62 82 ILE A CA 1
ATOM 652 C C . ILE A 1 82 ? -9.311 3.895 7.797 1.00 98.62 82 ILE A C 1
ATOM 654 O O . ILE A 1 82 ? -9.474 3.127 6.850 1.00 98.62 82 ILE A O 1
ATOM 658 N N . PHE A 1 83 ? -10.247 4.063 8.732 1.00 98.56 83 PHE A N 1
ATOM 659 C CA . PHE A 1 83 ? -11.477 3.270 8.760 1.00 98.56 83 PHE A CA 1
ATOM 660 C C . PHE A 1 83 ? -12.391 3.595 7.584 1.00 98.56 83 PHE A C 1
ATOM 662 O O . PHE A 1 83 ? -12.855 2.693 6.886 1.00 98.56 83 PHE A O 1
ATOM 669 N N . GLN A 1 84 ? -12.638 4.881 7.342 1.00 98.69 84 GLN A N 1
ATOM 670 C CA . GLN A 1 84 ? -13.603 5.286 6.334 1.00 98.69 84 GLN A CA 1
ATOM 671 C C . GLN A 1 84 ? -13.074 5.016 4.923 1.00 98.69 84 GLN A C 1
ATOM 673 O O . GLN A 1 84 ? -13.852 4.644 4.056 1.00 98.69 84 GLN A O 1
ATOM 678 N N . SER A 1 85 ? -11.754 5.053 4.698 1.00 98.75 85 SER A N 1
ATOM 679 C CA . SER A 1 85 ? -11.196 4.663 3.395 1.00 98.75 85 SER A CA 1
ATOM 680 C C . SER A 1 85 ? -11.490 3.213 3.017 1.00 98.75 85 SER A C 1
ATOM 682 O O . SER A 1 85 ? -11.715 2.922 1.844 1.00 98.75 85 SER A O 1
ATOM 684 N N . LYS A 1 86 ? -11.536 2.302 3.997 1.00 98.69 86 LYS A N 1
ATOM 685 C CA . LYS A 1 86 ? -11.984 0.925 3.776 1.00 98.69 86 LYS A CA 1
ATOM 686 C C . LYS A 1 86 ? -13.462 0.898 3.397 1.00 98.69 86 LYS A C 1
ATOM 688 O O . LYS A 1 86 ? -13.794 0.384 2.334 1.00 98.69 86 LYS A O 1
ATOM 693 N N . VAL A 1 87 ? -14.315 1.502 4.226 1.00 98.69 87 VAL A N 1
ATOM 694 C CA . VAL A 1 87 ? -15.773 1.546 4.014 1.00 98.69 87 VAL A CA 1
ATOM 695 C C . VAL A 1 87 ? -16.117 2.122 2.639 1.00 98.69 87 VAL A C 1
ATOM 697 O O . VAL A 1 87 ? -16.834 1.483 1.875 1.0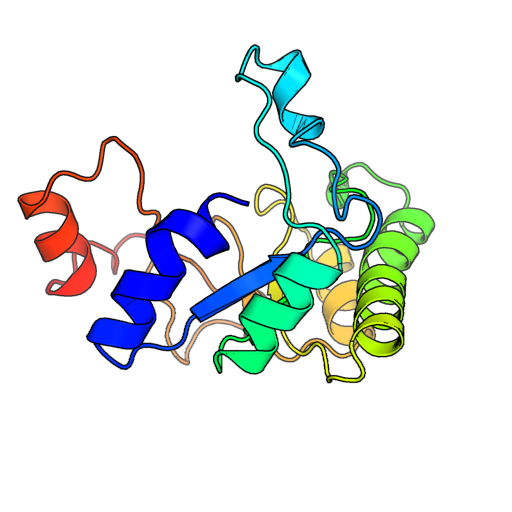0 98.69 87 VAL A O 1
ATOM 700 N N . ASP A 1 88 ? -15.535 3.266 2.277 1.00 98.62 88 ASP A N 1
ATOM 701 C CA . ASP A 1 88 ? -15.763 3.934 0.992 1.00 98.62 88 ASP A CA 1
ATOM 702 C C . ASP A 1 88 ? -15.489 3.005 -0.199 1.00 98.62 88 ASP A C 1
ATOM 704 O O . ASP A 1 88 ? -16.255 2.955 -1.164 1.00 98.62 88 ASP A O 1
ATOM 708 N N . LEU A 1 89 ? -14.368 2.279 -0.156 1.00 98.75 89 LEU A N 1
ATOM 709 C CA . LEU A 1 89 ? -13.952 1.393 -1.238 1.00 98.75 89 LEU A CA 1
ATOM 710 C C . LEU A 1 89 ? -14.822 0.130 -1.290 1.00 98.75 89 LEU A C 1
ATOM 712 O O . LEU A 1 89 ? -15.236 -0.276 -2.380 1.00 98.75 89 LEU A O 1
ATOM 716 N N . GLU A 1 90 ? -15.133 -0.467 -0.138 1.00 98.62 90 GLU A N 1
ATOM 717 C CA . GLU A 1 90 ? -15.985 -1.657 -0.055 1.00 98.62 90 GLU A CA 1
ATOM 718 C C . GLU A 1 90 ? -17.412 -1.361 -0.537 1.00 98.62 90 GLU A C 1
ATOM 720 O O . GLU A 1 90 ? -17.953 -2.117 -1.349 1.00 98.62 90 GLU A O 1
ATOM 725 N N . GLU A 1 91 ? -17.997 -0.229 -0.137 1.00 98.44 91 GLU A N 1
ATOM 726 C CA . GLU A 1 91 ? -19.315 0.216 -0.603 1.00 98.44 91 GLU A CA 1
ATOM 727 C C . GLU A 1 91 ? -19.319 0.524 -2.106 1.00 98.44 91 GLU A C 1
ATOM 729 O O . GLU A 1 91 ? -20.249 0.158 -2.829 1.00 98.44 91 GLU A O 1
ATOM 734 N N . GLN A 1 92 ? -18.270 1.178 -2.610 1.00 98.25 92 GLN A N 1
ATOM 735 C CA . GLN A 1 92 ? -18.216 1.611 -4.005 1.00 98.25 92 GLN A CA 1
ATOM 736 C C . GLN A 1 92 ? -17.992 0.463 -5.002 1.00 98.25 92 GLN A C 1
ATOM 738 O O . GLN A 1 92 ? -18.470 0.528 -6.150 1.00 98.25 92 GLN A O 1
ATOM 743 N N . PHE A 1 93 ? -17.232 -0.557 -4.597 1.00 98.25 93 PHE A N 1
ATOM 744 C CA . PHE A 1 93 ? -16.784 -1.636 -5.478 1.00 98.25 93 PHE A CA 1
ATOM 745 C C . PHE A 1 93 ? -17.354 -3.013 -5.122 1.00 98.25 93 PHE A C 1
ATOM 747 O O . PHE A 1 93 ? -17.239 -3.928 -5.937 1.00 98.25 93 PHE A O 1
ATOM 754 N N . GLY A 1 94 ? -18.003 -3.172 -3.965 1.00 97.38 94 GLY A N 1
ATOM 755 C CA . GLY A 1 94 ? -18.631 -4.430 -3.553 1.00 97.38 94 GLY A CA 1
ATOM 756 C C . GLY A 1 94 ? -17.627 -5.570 -3.356 1.00 97.38 94 GLY A C 1
ATOM 757 O O . GLY A 1 94 ? -17.936 -6.729 -3.642 1.00 97.38 94 GLY A O 1
ATOM 758 N N . LYS A 1 95 ? -16.401 -5.241 -2.939 1.00 95.19 95 LYS A N 1
ATOM 759 C CA . LYS A 1 95 ? -15.292 -6.174 -2.697 1.00 95.19 95 LYS A CA 1
ATOM 760 C C . LYS A 1 95 ? -14.674 -5.866 -1.346 1.00 95.19 95 LYS A C 1
ATOM 762 O O . LYS A 1 95 ? -14.589 -4.696 -1.002 1.00 95.19 95 LYS A O 1
ATOM 767 N N . ALA A 1 96 ? -14.218 -6.893 -0.634 1.00 97.75 96 ALA A N 1
ATOM 768 C CA . ALA A 1 96 ? -13.461 -6.707 0.597 1.00 97.75 96 ALA A CA 1
ATOM 769 C C . ALA A 1 96 ? -12.140 -5.978 0.309 1.00 97.75 96 ALA A C 1
ATOM 771 O O . ALA A 1 96 ? -11.466 -6.281 -0.678 1.00 97.75 96 ALA A O 1
ATOM 772 N N . VAL A 1 97 ? -11.770 -5.041 1.180 1.00 98.56 97 VAL A N 1
ATOM 773 C CA . VAL A 1 97 ? -10.490 -4.328 1.123 1.00 98.56 97 VAL A CA 1
ATOM 774 C C . VAL A 1 97 ? -9.658 -4.752 2.329 1.00 98.56 97 VAL A C 1
ATOM 776 O O . VAL A 1 97 ? -9.839 -4.291 3.459 1.00 98.56 97 VAL A O 1
ATOM 779 N N . GLU A 1 98 ? -8.750 -5.692 2.083 1.00 98.50 98 GLU A N 1
ATOM 780 C CA . GLU A 1 98 ? -8.001 -6.390 3.135 1.00 98.50 98 GLU A CA 1
ATOM 781 C C . GLU A 1 98 ? -6.610 -5.805 3.392 1.00 98.50 98 GLU A C 1
ATOM 783 O O . GLU A 1 98 ? -6.020 -6.054 4.444 1.00 98.50 98 GLU A O 1
ATOM 788 N N . HIS A 1 99 ? -6.092 -5.003 2.461 1.00 98.69 99 HIS A N 1
ATOM 789 C CA . HIS A 1 99 ? -4.708 -4.538 2.477 1.00 98.69 99 HIS A CA 1
ATOM 790 C C . HIS A 1 99 ? -4.615 -3.019 2.546 1.00 98.69 99 HIS A C 1
ATOM 792 O O . HIS A 1 99 ? -5.365 -2.303 1.878 1.00 98.69 99 HIS A O 1
ATOM 798 N N . PHE A 1 100 ? -3.649 -2.533 3.320 1.00 98.81 100 PHE A N 1
ATOM 799 C CA . PHE A 1 100 ? -3.403 -1.110 3.524 1.00 98.81 100 PHE A CA 1
ATOM 800 C C . PHE A 1 100 ? -1.984 -0.702 3.107 1.00 98.81 100 PHE A C 1
ATOM 802 O O . PHE A 1 100 ? -1.038 -1.487 3.151 1.00 98.81 100 PHE A O 1
ATOM 809 N N . CYS A 1 101 ? -1.799 0.554 2.721 1.00 98.62 101 CYS A N 1
ATOM 810 C CA . CYS A 1 101 ? -0.479 1.146 2.544 1.00 98.62 101 CYS A CA 1
ATOM 811 C C . CYS A 1 101 ? -0.430 2.458 3.320 1.00 98.62 101 CYS A C 1
ATOM 813 O O . CYS A 1 101 ? -1.279 3.320 3.116 1.00 98.62 101 CYS A O 1
ATOM 815 N N . TYR A 1 102 ? 0.574 2.637 4.178 1.00 98.44 102 TYR A N 1
ATOM 816 C CA . TYR A 1 102 ? 0.742 3.896 4.909 1.00 98.44 102 TYR A CA 1
ATOM 817 C C . TYR A 1 102 ? 1.268 4.981 3.952 1.00 98.44 102 TYR A C 1
ATOM 819 O O . TYR A 1 102 ? 2.284 4.736 3.284 1.00 98.44 102 TYR A O 1
ATOM 827 N N . PRO A 1 103 ? 0.620 6.159 3.842 1.00 97.38 103 PRO A N 1
ATOM 828 C CA . PRO A 1 103 ? 1.171 7.308 3.120 1.00 97.38 103 PRO A CA 1
ATOM 829 C C . PRO A 1 103 ? 2.585 7.632 3.606 1.00 97.38 103 PRO A C 1
ATOM 831 O O . PRO A 1 103 ? 2.853 7.629 4.804 1.00 97.38 103 PRO A O 1
ATOM 834 N N . TRP A 1 104 ? 3.520 7.806 2.666 1.00 94.94 104 TRP A N 1
ATOM 835 C CA . TRP A 1 104 ? 4.968 7.974 2.914 1.00 94.94 104 TRP A CA 1
ATOM 836 C C . TRP A 1 104 ? 5.666 6.861 3.721 1.00 94.94 104 TRP A C 1
ATOM 838 O O . TRP A 1 104 ? 6.890 6.871 3.849 1.00 94.94 104 TRP A O 1
ATOM 848 N N . GLY A 1 105 ? 4.932 5.837 4.163 1.00 92.56 105 GLY A N 1
ATOM 849 C CA . GLY A 1 105 ? 5.405 4.850 5.127 1.00 92.56 105 GLY A CA 1
ATOM 850 C C . GLY A 1 105 ? 5.566 5.406 6.538 1.00 92.56 105 GLY A C 1
ATOM 851 O O . GLY A 1 105 ? 6.237 4.759 7.338 1.00 92.56 105 GLY A O 1
ATOM 852 N N . ASP A 1 106 ? 4.965 6.561 6.826 1.00 89.88 106 ASP A N 1
ATOM 853 C CA . ASP A 1 106 ? 4.979 7.170 8.150 1.00 89.88 106 ASP A CA 1
ATOM 854 C C . ASP A 1 106 ? 3.906 6.509 9.017 1.00 89.88 106 ASP A C 1
ATOM 856 O O . ASP A 1 106 ? 2.721 6.482 8.673 1.00 89.88 106 ASP A O 1
ATOM 860 N N . LEU A 1 107 ? 4.335 5.939 10.140 1.00 94.56 107 LEU A N 1
ATOM 861 C CA . LEU A 1 107 ? 3.453 5.351 11.136 1.00 94.56 107 LEU A CA 1
ATOM 862 C C . LEU A 1 107 ? 4.130 5.312 12.509 1.00 94.56 107 LEU A C 1
ATOM 864 O O . LEU A 1 107 ? 5.354 5.373 12.628 1.00 94.56 107 LEU A O 1
ATOM 868 N N . ASP A 1 108 ? 3.316 5.107 13.533 1.00 95.88 108 ASP A N 1
ATOM 869 C CA . ASP A 1 108 ? 3.736 4.793 14.891 1.00 95.88 108 ASP A CA 1
ATOM 870 C C . ASP A 1 108 ? 2.881 3.623 15.442 1.00 95.88 108 ASP A C 1
ATOM 872 O O . ASP A 1 108 ? 1.982 3.123 14.747 1.00 95.88 108 ASP A O 1
ATOM 876 N N . PRO A 1 109 ? 3.125 3.142 16.677 1.00 96.44 109 PRO A N 1
ATOM 877 C CA . PRO A 1 109 ? 2.325 2.065 17.261 1.00 96.44 109 PRO A CA 1
ATOM 878 C C . PRO A 1 109 ? 0.826 2.381 17.396 1.00 96.44 109 PRO A C 1
ATOM 880 O O . PRO A 1 109 ? 0.017 1.455 17.452 1.00 96.44 109 PRO A O 1
ATOM 883 N N . THR A 1 110 ? 0.437 3.656 17.469 1.00 96.06 110 THR A N 1
ATOM 884 C CA . THR A 1 110 ? -0.968 4.079 17.521 1.00 96.06 110 THR A CA 1
ATOM 885 C C . THR A 1 110 ? -1.612 3.895 16.151 1.00 96.06 110 THR A C 1
ATOM 887 O O . THR A 1 110 ? -2.634 3.220 16.047 1.00 96.06 110 THR A O 1
ATOM 890 N N . ILE A 1 111 ? -0.976 4.392 15.088 1.00 97.94 111 ILE A N 1
ATOM 891 C CA . ILE A 1 111 ? -1.445 4.246 13.702 1.00 97.94 111 ILE A CA 1
ATOM 892 C C . ILE A 1 111 ? -1.526 2.773 13.285 1.00 97.94 111 ILE A C 1
ATOM 894 O O . ILE A 1 111 ? -2.515 2.355 12.679 1.00 97.94 111 ILE A O 1
ATOM 898 N N . GLN A 1 112 ? -0.545 1.954 13.676 1.00 97.94 112 GLN A N 1
ATOM 899 C CA . GLN A 1 112 ? -0.594 0.508 13.441 1.00 97.94 112 GLN A CA 1
ATOM 900 C C . GLN A 1 112 ? -1.836 -0.133 14.088 1.00 97.94 112 GLN A C 1
ATOM 902 O O . GLN A 1 112 ? -2.537 -0.906 13.435 1.00 97.94 112 GLN A O 1
ATOM 907 N N . LYS A 1 113 ? -2.136 0.193 15.354 1.00 97.75 113 LYS A N 1
ATOM 908 C CA . LYS A 1 113 ? -3.321 -0.330 16.062 1.00 97.75 113 LYS A CA 1
ATOM 909 C C . LYS A 1 113 ? -4.629 0.125 15.428 1.00 97.75 113 LYS A C 1
ATOM 911 O O . LYS A 1 113 ? -5.611 -0.614 15.458 1.00 97.75 113 LYS A O 1
ATOM 916 N N . VAL A 1 114 ? -4.661 1.333 14.873 1.00 97.94 114 VAL A N 1
ATOM 917 C CA . VAL A 1 114 ? -5.822 1.835 14.133 1.00 97.94 114 VAL A CA 1
ATOM 918 C C . VAL A 1 114 ? -6.048 1.002 12.870 1.00 97.94 114 VAL A C 1
ATOM 920 O O . VAL A 1 114 ? -7.170 0.554 12.650 1.00 97.94 114 VAL A O 1
ATOM 923 N N . ALA A 1 115 ? -4.997 0.713 12.094 1.00 98.06 115 ALA A N 1
ATOM 924 C CA . ALA A 1 115 ? -5.094 -0.167 10.926 1.00 98.06 115 ALA A CA 1
ATOM 925 C C . ALA A 1 115 ? -5.536 -1.596 11.297 1.00 98.06 115 ALA A C 1
ATOM 927 O O . ALA A 1 115 ? -6.381 -2.182 10.621 1.00 98.06 115 ALA A O 1
ATOM 928 N N . GLU A 1 116 ? -5.025 -2.136 12.405 1.00 98.12 116 GLU A N 1
ATOM 929 C CA . GLU A 1 116 ? -5.462 -3.429 12.945 1.00 98.12 116 GLU A CA 1
ATOM 930 C C . GLU A 1 116 ? -6.949 -3.413 13.325 1.00 98.12 116 GLU A C 1
ATOM 932 O O . GLU A 1 116 ? -7.709 -4.296 12.935 1.00 98.12 116 GLU A O 1
ATOM 937 N N . SER A 1 117 ? -7.385 -2.367 14.030 1.00 98.12 117 SER A N 1
ATOM 938 C CA . SER A 1 117 ? -8.773 -2.211 14.481 1.00 98.12 117 SER A CA 1
ATOM 939 C C . SER A 1 117 ? -9.748 -1.978 13.321 1.00 98.12 117 SER A C 1
ATOM 941 O O . SER A 1 117 ? -10.917 -2.341 13.430 1.00 98.12 117 SER A O 1
ATOM 943 N N . ALA A 1 118 ? -9.276 -1.416 12.203 1.00 98.06 118 ALA A N 1
ATOM 944 C CA . ALA A 1 118 ? -10.024 -1.314 1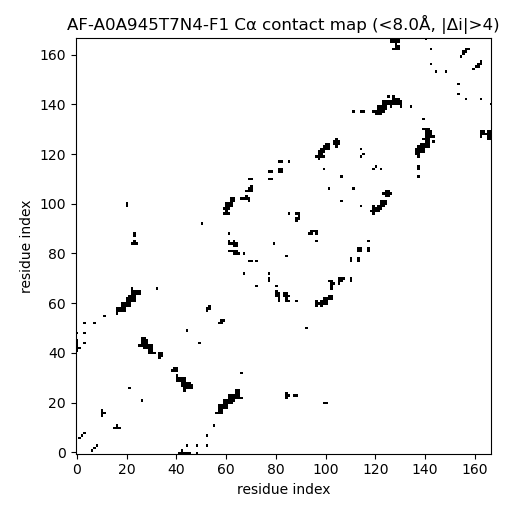0.947 1.00 98.06 118 ALA A CA 1
ATOM 945 C C . ALA A 1 118 ? -10.152 -2.661 10.209 1.00 98.06 118 ALA A C 1
ATOM 947 O O . ALA A 1 118 ? -10.832 -2.757 9.185 1.00 98.06 118 ALA A O 1
ATOM 948 N N . GLY A 1 119 ? -9.518 -3.718 10.723 1.00 98.19 119 GLY A N 1
ATOM 949 C CA . GLY A 1 119 ? -9.612 -5.067 10.182 1.00 98.19 119 GLY A CA 1
ATOM 950 C C . GLY A 1 119 ? -8.815 -5.255 8.895 1.00 98.19 119 GLY A C 1
ATOM 951 O O . GLY A 1 119 ? -9.246 -6.012 8.026 1.00 98.19 119 GLY A O 1
ATOM 952 N N . PHE A 1 120 ? -7.699 -4.541 8.717 1.00 98.69 120 PHE A N 1
ATOM 953 C CA . PHE A 1 120 ? -6.749 -4.857 7.650 1.00 98.69 120 PHE A CA 1
ATOM 954 C C . PHE A 1 120 ? -5.942 -6.111 8.011 1.00 98.69 120 PHE A C 1
ATOM 956 O O . PHE A 1 120 ? -5.474 -6.262 9.138 1.00 98.69 120 PHE A O 1
ATOM 963 N N . HIS A 1 121 ? -5.764 -7.015 7.047 1.00 98.25 121 HIS A N 1
ATOM 964 C CA . HIS A 1 121 ? -4.990 -8.247 7.209 1.00 98.25 121 HIS A CA 1
ATOM 965 C C . HIS A 1 121 ? -3.490 -7.997 7.059 1.00 98.25 121 HIS A C 1
ATOM 967 O O . HIS A 1 121 ? -2.679 -8.580 7.781 1.00 98.25 121 HIS A O 1
ATOM 973 N N . THR A 1 122 ? -3.110 -7.127 6.121 1.00 98.44 122 THR A N 1
ATOM 974 C CA . THR A 1 122 ? -1.717 -6.712 5.944 1.00 98.44 122 THR A CA 1
ATOM 975 C C . THR A 1 122 ? -1.613 -5.225 5.645 1.00 98.44 122 THR A C 1
ATOM 977 O O . THR A 1 122 ? -2.560 -4.599 5.163 1.00 98.44 122 THR A O 1
ATOM 980 N N . ALA A 1 123 ? -0.442 -4.657 5.919 1.00 98.38 123 ALA A N 1
ATOM 981 C CA . ALA A 1 123 ? -0.130 -3.299 5.524 1.00 98.38 123 ALA A CA 1
ATOM 982 C C . ALA A 1 123 ? 1.335 -3.146 5.115 1.00 98.38 123 ALA A C 1
ATOM 984 O O . ALA A 1 123 ? 2.229 -3.716 5.745 1.00 98.38 123 ALA A O 1
ATOM 985 N N . THR A 1 124 ? 1.580 -2.371 4.058 1.00 98.06 124 THR A N 1
ATOM 986 C CA . THR A 1 124 ? 2.932 -2.116 3.545 1.00 98.06 124 THR A CA 1
ATOM 987 C C . THR A 1 124 ? 3.458 -0.746 3.947 1.00 98.06 124 THR A C 1
ATOM 989 O O . THR A 1 124 ? 2.726 0.243 3.896 1.00 98.06 124 THR A O 1
ATOM 992 N N . THR A 1 125 ? 4.749 -0.680 4.270 1.00 96.81 125 THR A N 1
ATOM 993 C CA . THR A 1 125 ? 5.477 0.553 4.609 1.00 96.81 125 THR A CA 1
ATOM 994 C C . THR A 1 125 ? 6.372 1.006 3.442 1.00 96.81 125 THR A C 1
ATOM 996 O O . THR A 1 125 ? 6.301 0.476 2.325 1.00 96.81 125 THR A O 1
ATOM 999 N N . THR A 1 126 ? 7.213 2.017 3.667 1.00 95.12 126 THR A N 1
ATOM 1000 C CA . THR A 1 126 ? 8.314 2.395 2.759 1.00 95.12 126 THR A CA 1
ATOM 1001 C C . THR A 1 126 ? 9.671 1.875 3.227 1.00 95.12 126 THR A C 1
ATOM 1003 O O . THR A 1 126 ? 10.669 2.116 2.544 1.00 95.12 126 THR A O 1
ATOM 1006 N N . GLN A 1 127 ? 9.724 1.121 4.336 1.00 94.44 127 GLN A N 1
ATOM 1007 C CA . GLN A 1 127 ? 10.952 0.455 4.758 1.00 94.44 127 GLN A CA 1
ATOM 1008 C C . GLN A 1 127 ? 11.415 -0.470 3.640 1.00 94.44 127 GLN A C 1
ATOM 1010 O O . GLN A 1 127 ? 10.662 -1.313 3.140 1.00 94.44 127 GLN A O 1
ATOM 1015 N N . ARG A 1 128 ? 12.657 -0.261 3.213 1.00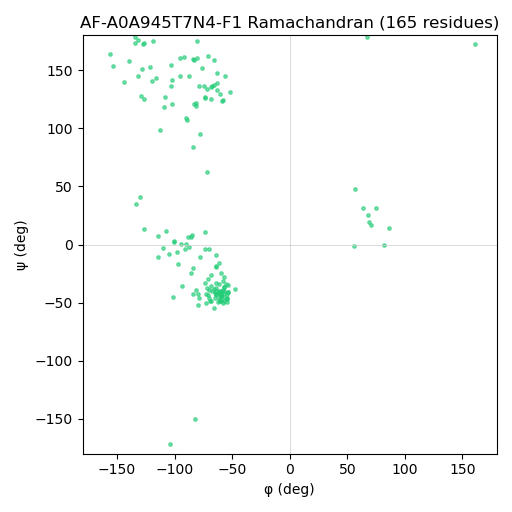 94.25 128 ARG A N 1
ATOM 1016 C CA . ARG A 1 128 ? 13.244 -1.019 2.123 1.00 94.25 128 ARG A CA 1
ATOM 1017 C C . ARG A 1 128 ? 13.557 -2.424 2.609 1.00 94.25 128 ARG A C 1
ATOM 1019 O O . ARG A 1 128 ? 14.295 -2.573 3.567 1.00 94.25 128 ARG A O 1
ATOM 1026 N N . GLY A 1 129 ? 13.075 -3.441 1.912 1.00 94.38 129 GLY A N 1
ATOM 1027 C CA . GLY A 1 129 ? 13.505 -4.809 2.175 1.00 94.38 129 GLY A CA 1
ATOM 1028 C C . GLY A 1 129 ? 12.554 -5.864 1.641 1.00 94.38 129 GLY A C 1
ATOM 1029 O O . GLY A 1 129 ? 11.454 -5.570 1.162 1.00 94.38 129 GLY A O 1
ATOM 1030 N N . ARG A 1 130 ? 12.992 -7.121 1.731 1.00 93.44 130 ARG A N 1
ATOM 1031 C CA . ARG A 1 130 ? 12.189 -8.289 1.364 1.00 93.44 130 ARG A CA 1
ATOM 1032 C C . ARG A 1 130 ? 11.266 -8.685 2.519 1.00 93.44 130 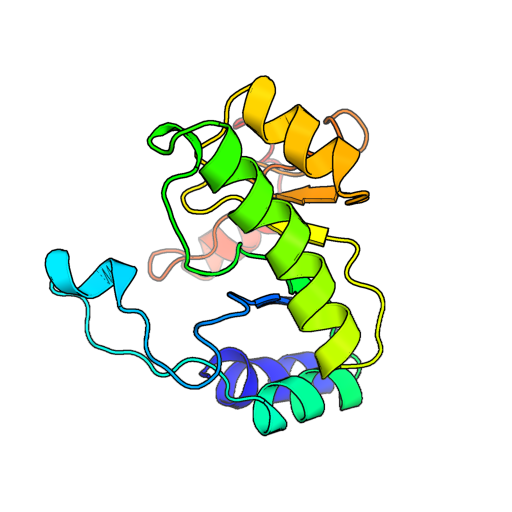ARG A C 1
ATOM 1034 O O . ARG A 1 130 ? 11.723 -9.027 3.610 1.00 93.44 130 ARG A O 1
ATOM 1041 N N . ALA A 1 131 ? 9.961 -8.681 2.262 1.00 93.81 131 ALA A N 1
ATOM 1042 C CA . ALA A 1 131 ? 8.986 -9.208 3.207 1.00 93.81 131 ALA A CA 1
ATOM 1043 C C . ALA A 1 131 ? 9.166 -10.728 3.380 1.00 93.81 131 ALA A C 1
ATOM 1045 O O . ALA A 1 131 ? 9.365 -11.466 2.414 1.00 93.81 131 ALA A O 1
ATOM 1046 N N . THR A 1 132 ? 9.089 -11.192 4.623 1.00 92.12 132 THR A N 1
ATOM 1047 C CA . THR A 1 132 ? 9.136 -12.603 5.022 1.00 92.12 132 THR A CA 1
ATOM 1048 C C . THR A 1 132 ? 8.034 -12.874 6.049 1.00 92.12 132 THR A C 1
ATOM 1050 O O . THR A 1 132 ? 7.390 -11.957 6.553 1.00 92.12 132 THR A O 1
ATOM 1053 N N . LEU A 1 133 ? 7.840 -14.139 6.420 1.00 91.69 133 LEU A N 1
ATOM 1054 C CA . LEU A 1 133 ? 6.873 -14.517 7.459 1.00 91.69 133 LEU A CA 1
ATOM 1055 C C . LEU A 1 133 ? 7.289 -14.093 8.882 1.00 91.69 133 LEU A C 1
ATOM 1057 O O . LEU A 1 133 ? 6.547 -14.332 9.828 1.00 91.69 133 LEU A O 1
ATOM 1061 N N . ARG A 1 134 ? 8.485 -13.515 9.058 1.00 91.00 134 ARG A N 1
ATOM 1062 C CA . ARG A 1 134 ? 8.978 -13.047 10.363 1.00 91.00 134 ARG A CA 1
ATOM 1063 C C . ARG A 1 134 ? 8.509 -11.635 10.703 1.00 91.00 134 ARG A C 1
ATOM 1065 O O . ARG A 1 134 ? 8.499 -11.282 11.878 1.00 91.00 134 ARG A O 1
ATOM 1072 N N . GLN A 1 135 ? 8.181 -10.822 9.698 1.00 92.00 135 GLN A N 1
ATOM 1073 C CA . GLN A 1 135 ? 7.697 -9.465 9.920 1.00 92.00 135 GLN A CA 1
ATOM 1074 C C . GLN A 1 135 ? 6.238 -9.475 10.378 1.00 92.00 135 GLN A C 1
ATOM 1076 O O . GLN A 1 135 ? 5.459 -10.362 10.030 1.00 92.00 135 GLN A O 1
ATOM 1081 N N . HIS A 1 136 ? 5.861 -8.446 11.135 1.00 95.56 136 HIS A N 1
ATOM 1082 C CA . HIS A 1 136 ? 4.468 -8.223 11.492 1.00 95.56 136 HIS A CA 1
ATOM 1083 C C . HIS A 1 136 ? 3.639 -7.958 10.214 1.00 95.56 136 HIS A C 1
ATOM 1085 O O . HIS A 1 136 ? 4.058 -7.124 9.407 1.00 95.56 136 HIS A O 1
ATOM 1091 N N . PRO A 1 137 ? 2.462 -8.589 10.018 1.00 97.38 137 PRO A N 1
ATOM 1092 C CA . PRO A 1 137 ? 1.661 -8.442 8.793 1.00 97.38 137 PRO A CA 1
ATOM 1093 C C . PRO A 1 137 ? 1.271 -6.998 8.456 1.00 97.38 137 PRO A C 1
ATOM 1095 O O . PRO A 1 137 ? 1.112 -6.650 7.292 1.00 97.38 137 PRO A O 1
ATOM 1098 N N . LEU A 1 138 ? 1.146 -6.143 9.471 1.00 98.12 138 LEU A N 1
ATOM 1099 C CA . LEU A 1 138 ? 0.847 -4.714 9.315 1.00 98.12 138 LEU A CA 1
ATOM 1100 C C . LEU A 1 138 ? 2.079 -3.815 9.136 1.00 98.12 138 LEU A C 1
ATOM 1102 O O . LEU A 1 138 ? 1.929 -2.598 9.150 1.00 98.12 138 LEU A O 1
ATOM 1106 N N . LEU A 1 139 ? 3.281 -4.383 9.012 1.00 97.19 139 LEU A N 1
ATOM 1107 C CA . LEU A 1 139 ? 4.551 -3.655 8.898 1.00 97.19 139 LEU A CA 1
ATOM 1108 C C . LEU A 1 139 ? 5.421 -4.213 7.760 1.00 97.19 139 LEU A C 1
ATOM 1110 O O . LEU A 1 139 ? 6.644 -4.285 7.879 1.00 97.19 139 LEU A O 1
ATOM 1114 N N . LEU A 1 140 ? 4.811 -4.660 6.660 1.00 97.31 140 LEU A N 1
ATOM 1115 C CA . LEU A 1 140 ? 5.553 -5.322 5.590 1.00 97.31 140 LEU A CA 1
ATOM 1116 C C . LEU A 1 140 ? 6.483 -4.326 4.873 1.00 97.31 140 LEU A C 1
ATOM 1118 O O . LEU A 1 140 ? 6.002 -3.303 4.368 1.00 97.31 140 LEU A O 1
ATOM 1122 N N . PRO A 1 141 ? 7.798 -4.613 4.785 1.00 96.06 141 PRO A N 1
ATOM 1123 C CA . PRO A 1 141 ? 8.712 -3.813 3.984 1.00 96.06 141 PRO A CA 1
ATOM 1124 C C . PRO A 1 141 ? 8.444 -4.039 2.494 1.00 96.06 141 PRO A C 1
ATOM 1126 O O . PRO A 1 141 ? 7.820 -5.027 2.089 1.00 96.06 141 PRO A O 1
ATOM 1129 N N . ARG A 1 142 ? 8.936 -3.124 1.658 1.00 96.19 142 ARG A N 1
ATOM 1130 C CA . ARG A 1 142 ? 8.831 -3.227 0.200 1.00 96.19 142 ARG A CA 1
ATO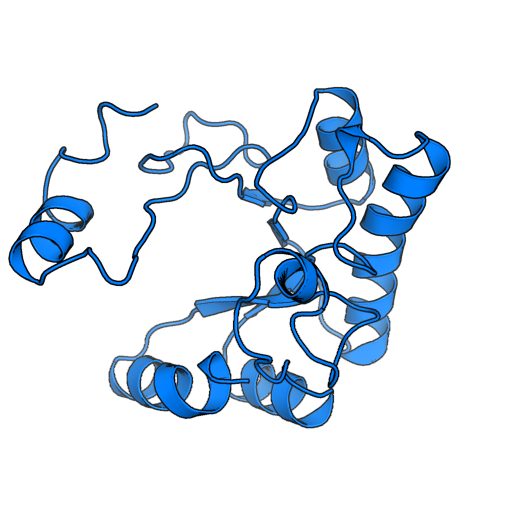M 1131 C C . ARG A 1 142 ? 10.185 -3.059 -0.462 1.00 96.19 142 ARG A C 1
ATOM 1133 O O . ARG A 1 142 ? 11.043 -2.316 0.000 1.00 96.19 142 ARG A O 1
ATOM 1140 N N . VAL A 1 143 ? 10.342 -3.697 -1.614 1.00 96.50 143 VAL A N 1
ATOM 1141 C CA . VAL A 1 143 ? 11.474 -3.458 -2.508 1.00 96.50 143 VAL A CA 1
ATOM 1142 C C . VAL A 1 143 ? 11.080 -2.345 -3.482 1.00 96.50 143 VAL A C 1
ATOM 1144 O O . VAL A 1 143 ? 10.237 -2.577 -4.351 1.00 96.50 143 VAL A O 1
ATOM 1147 N N . PRO A 1 144 ? 11.642 -1.128 -3.371 1.00 95.19 144 PRO A N 1
ATOM 1148 C CA . PRO A 1 144 ? 11.253 -0.026 -4.239 1.00 95.19 144 PRO A CA 1
ATOM 1149 C C . PRO A 1 144 ? 11.779 -0.249 -5.660 1.00 95.19 144 PRO A C 1
ATOM 1151 O O . PRO A 1 144 ? 12.964 -0.531 -5.858 1.00 95.19 144 PRO A O 1
ATOM 1154 N N . VAL A 1 145 ? 10.923 -0.047 -6.660 1.00 95.38 145 VAL A N 1
ATOM 1155 C CA . VAL A 1 145 ? 11.318 0.069 -8.071 1.00 95.38 145 VAL A CA 1
ATOM 1156 C C . VAL A 1 145 ? 11.127 1.524 -8.483 1.00 95.38 145 VAL A C 1
ATOM 1158 O O . VAL A 1 145 ? 10.028 2.061 -8.407 1.00 95.38 145 VAL A O 1
ATOM 1161 N N . THR A 1 146 ? 12.218 2.176 -8.871 1.00 93.69 146 THR A N 1
ATOM 1162 C CA . THR A 1 146 ? 12.252 3.606 -9.220 1.00 93.69 146 THR A CA 1
ATOM 1163 C C . THR A 1 146 ? 12.866 3.801 -10.602 1.00 93.69 146 THR A C 1
ATOM 1165 O O . THR A 1 146 ? 13.436 2.868 -11.166 1.00 93.69 146 THR A O 1
ATOM 1168 N N . HIS A 1 147 ? 12.842 5.028 -11.124 1.00 90.25 147 HIS A N 1
ATOM 1169 C CA . HIS A 1 147 ? 13.486 5.367 -12.398 1.00 90.25 147 HIS A CA 1
ATOM 1170 C C . HIS A 1 147 ? 15.017 5.151 -12.405 1.00 90.25 147 HIS A C 1
ATOM 1172 O O . HIS A 1 147 ? 15.616 5.050 -13.470 1.00 90.25 147 HIS A O 1
ATOM 1178 N N . HIS A 1 148 ? 15.654 5.013 -11.236 1.00 92.56 148 HIS A N 1
ATOM 1179 C CA . HIS A 1 148 ? 17.067 4.629 -11.109 1.00 92.56 148 HIS A CA 1
ATOM 1180 C C . HIS A 1 148 ? 17.291 3.105 -11.072 1.00 92.56 148 HIS A C 1
ATOM 1182 O O . HIS A 1 148 ? 18.429 2.642 -10.985 1.00 92.56 148 HIS A O 1
ATOM 1188 N N . THR A 1 149 ? 16.230 2.294 -11.115 1.00 95.62 149 THR A N 1
ATOM 1189 C CA . THR A 1 149 ? 16.334 0.829 -11.093 1.00 95.62 149 THR A CA 1
ATOM 1190 C C . THR A 1 149 ? 16.595 0.297 -12.502 1.00 95.62 149 THR A C 1
ATOM 1192 O O . THR A 1 149 ? 15.683 -0.098 -13.220 1.00 95.62 149 THR A O 1
ATOM 1195 N N . LEU A 1 150 ? 17.870 0.297 -12.895 1.00 96.69 150 LEU A N 1
ATOM 1196 C CA . LEU A 1 150 ? 18.335 -0.266 -14.167 1.00 96.69 150 LEU A CA 1
ATOM 1197 C C . LEU A 1 150 ? 18.140 -1.796 -14.212 1.00 96.69 150 LEU A C 1
ATOM 1199 O O . LEU A 1 150 ? 18.107 -2.424 -13.153 1.00 96.69 150 LEU A O 1
ATOM 1203 N N . PRO A 1 151 ? 18.086 -2.436 -15.400 1.00 96.88 151 PRO A N 1
ATOM 1204 C CA . PRO A 1 151 ? 17.803 -3.872 -15.512 1.00 96.88 151 PRO A CA 1
ATOM 1205 C C . PRO A 1 151 ? 18.714 -4.776 -14.670 1.00 96.88 151 PRO A C 1
ATOM 1207 O O . PRO A 1 151 ? 18.232 -5.696 -14.019 1.00 96.88 151 PRO A O 1
ATOM 1210 N N . HIS A 1 152 ? 20.020 -4.492 -14.610 1.00 96.06 152 HIS A N 1
ATOM 1211 C CA . HIS A 1 152 ? 20.942 -5.263 -13.768 1.00 96.06 152 HIS A CA 1
ATOM 1212 C C . HIS A 1 152 ? 20.610 -5.120 -12.276 1.00 96.06 152 HIS A C 1
ATOM 1214 O O . HIS A 1 152 ? 20.630 -6.106 -11.544 1.00 96.06 152 HIS A O 1
ATOM 1220 N N . LEU A 1 153 ? 20.241 -3.915 -11.832 1.00 96.12 153 LEU A N 1
ATOM 1221 C CA . LEU A 1 153 ? 19.845 -3.665 -10.452 1.00 96.12 153 LEU A CA 1
ATOM 1222 C C . LEU A 1 153 ? 18.496 -4.319 -10.145 1.00 96.12 153 LEU A C 1
ATOM 1224 O O . LEU A 1 153 ? 18.339 -4.904 -9.081 1.00 96.12 153 LEU A O 1
ATOM 1228 N N . PHE A 1 154 ? 17.542 -4.286 -11.077 1.00 96.69 154 PHE A N 1
ATOM 1229 C CA . PHE A 1 154 ? 16.275 -5.005 -10.947 1.00 96.69 154 PHE A CA 1
ATOM 1230 C C . PHE A 1 154 ? 16.498 -6.510 -10.738 1.00 96.69 154 PHE A C 1
ATOM 1232 O O . PHE A 1 154 ? 15.966 -7.084 -9.788 1.00 96.69 154 PHE A O 1
ATOM 1239 N N . LEU A 1 155 ? 17.349 -7.134 -11.561 1.00 96.69 155 LEU A N 1
ATOM 1240 C CA . LEU A 1 155 ? 17.705 -8.548 -11.412 1.00 96.69 155 LEU A CA 1
ATOM 1241 C C . LEU A 1 155 ? 18.387 -8.826 -10.067 1.00 96.69 155 LEU A C 1
ATOM 1243 O O . LEU A 1 155 ? 18.040 -9.802 -9.408 1.00 96.69 155 LEU A O 1
ATOM 1247 N N . MET A 1 156 ? 19.294 -7.954 -9.612 1.00 95.69 156 MET A N 1
ATOM 1248 C CA . MET A 1 156 ? 19.902 -8.083 -8.282 1.00 95.69 156 MET A CA 1
ATOM 1249 C C . MET A 1 156 ? 18.852 -8.022 -7.168 1.00 95.69 156 MET A C 1
ATOM 1251 O O . MET A 1 156 ? 18.879 -8.856 -6.264 1.00 95.69 156 MET A O 1
ATOM 1255 N N . LYS A 1 157 ? 17.905 -7.081 -7.250 1.00 95.38 157 LYS A N 1
ATOM 1256 C CA . LYS A 1 157 ? 16.832 -6.897 -6.264 1.00 95.38 157 LYS A CA 1
ATOM 1257 C C . LYS A 1 157 ? 15.952 -8.135 -6.108 1.00 95.38 157 LYS A C 1
ATOM 1259 O O . LYS A 1 157 ? 15.619 -8.498 -4.983 1.00 95.38 157 LYS A O 1
ATOM 1264 N N . ILE A 1 158 ? 15.584 -8.788 -7.212 1.00 94.00 158 ILE A N 1
ATOM 1265 C CA . ILE A 1 158 ? 14.619 -9.899 -7.174 1.00 94.00 158 ILE A CA 1
ATOM 1266 C C . ILE A 1 158 ? 15.286 -11.280 -7.061 1.00 94.00 158 ILE A C 1
ATOM 1268 O O . ILE A 1 158 ? 14.752 -12.139 -6.357 1.00 94.00 158 ILE A O 1
ATOM 1272 N N . LEU A 1 159 ? 16.454 -11.493 -7.685 1.00 95.06 159 LEU A N 1
ATOM 1273 C CA . LEU A 1 159 ? 17.106 -12.811 -7.794 1.00 95.06 159 LEU A CA 1
ATOM 1274 C C . LEU A 1 159 ? 18.208 -13.064 -6.755 1.00 95.06 159 LEU A C 1
ATOM 1276 O O . LEU A 1 159 ? 18.744 -14.168 -6.706 1.00 95.06 159 LEU A O 1
ATOM 1280 N N . THR A 1 160 ? 18.580 -12.067 -5.949 1.00 94.25 160 THR A N 1
ATOM 1281 C CA . THR A 1 160 ? 19.677 -12.193 -4.974 1.00 94.25 160 THR A CA 1
ATOM 1282 C C . THR A 1 160 ? 19.280 -11.683 -3.587 1.00 94.25 160 THR A C 1
ATOM 1284 O O . THR A 1 160 ? 18.206 -11.109 -3.400 1.00 94.25 160 THR A O 1
ATOM 1287 N N . HIS A 1 161 ? 20.190 -11.837 -2.622 1.00 92.31 161 HIS A N 1
ATOM 1288 C CA . HIS A 1 161 ? 20.076 -11.316 -1.253 1.00 92.31 161 HIS A CA 1
ATOM 1289 C C . HIS A 1 161 ? 20.272 -9.791 -1.136 1.00 92.31 161 HIS A C 1
ATOM 1291 O O . HIS A 1 161 ? 20.409 -9.260 -0.037 1.00 92.31 161 HIS A O 1
ATOM 1297 N N . TYR A 1 162 ? 20.311 -9.058 -2.253 1.00 92.12 162 TYR A N 1
ATOM 1298 C CA . TYR A 1 162 ? 20.565 -7.614 -2.276 1.00 92.12 162 TYR A CA 1
ATOM 1299 C C . TYR A 1 162 ? 19.594 -6.799 -1.398 1.00 92.12 162 TYR A C 1
ATOM 1301 O O . TYR A 1 162 ? 19.992 -5.811 -0.783 1.00 92.12 162 TYR A O 1
ATOM 1309 N N . GLU A 1 163 ? 18.336 -7.232 -1.297 1.00 93.31 163 GLU A N 1
ATOM 1310 C CA . GLU A 1 163 ? 17.297 -6.579 -0.485 1.00 93.31 163 GLU A CA 1
ATOM 1311 C C . GLU A 1 163 ? 17.149 -7.179 0.925 1.00 93.31 163 GLU A C 1
ATOM 1313 O O . GLU A 1 163 ? 16.329 -6.704 1.707 1.00 93.31 163 GLU A O 1
ATOM 1318 N N . ASP A 1 164 ? 17.950 -8.187 1.283 1.00 87.81 164 ASP A N 1
ATOM 1319 C CA . ASP A 1 164 ? 17.823 -8.889 2.568 1.00 87.81 164 ASP A CA 1
ATOM 1320 C C . ASP A 1 164 ? 18.567 -8.157 3.703 1.00 87.81 164 ASP A C 1
ATOM 1322 O O . ASP A 1 164 ? 18.245 -8.332 4.873 1.00 87.81 164 ASP A O 1
ATOM 1326 N N . ASN A 1 165 ? 19.525 -7.286 3.364 1.00 74.06 165 ASN A N 1
ATOM 1327 C CA . ASN A 1 165 ? 20.342 -6.531 4.328 1.00 74.06 165 ASN A CA 1
ATOM 1328 C C . ASN A 1 165 ? 19.695 -5.226 4.829 1.00 74.06 165 ASN A C 1
ATOM 1330 O O . ASN A 1 165 ? 20.375 -4.416 5.453 1.00 74.06 165 ASN A O 1
ATOM 1334 N N . HIS A 1 166 ? 18.430 -4.976 4.490 1.00 70.12 166 HIS A N 1
ATOM 1335 C CA . HIS A 1 166 ? 17.756 -3.700 4.766 1.00 70.12 166 HIS A CA 1
ATOM 1336 C C . HIS A 1 166 ? 16.596 -3.831 5.774 1.00 70.12 166 HIS A C 1
ATOM 1338 O O . HIS A 1 166 ? 15.877 -2.860 5.988 1.00 70.12 166 HIS A O 1
ATOM 1344 N N . ALA A 1 167 ? 16.431 -5.016 6.379 1.00 55.53 167 ALA A N 1
ATOM 1345 C CA . ALA A 1 167 ? 15.403 -5.318 7.377 1.00 55.53 167 ALA A CA 1
ATOM 1346 C C . ALA A 1 167 ? 15.823 -4.951 8.808 1.00 55.53 167 ALA A C 1
ATOM 1348 O O . ALA A 1 167 ? 17.017 -5.136 9.140 1.00 55.53 167 ALA A O 1
#

Nearest PDB structures (foldseek):
  6dq3-assembly2_B  TM=9.092E-01  e=9.676E-12  Streptococcus pyogenes
  3vus-assembly2_B  TM=7.754E-01  e=7.417E-08  Escherichia coli K-12
  2cc0-assembly1_B  TM=8.518E-01  e=1.078E-06  Streptomyces lividans
  3rxz-assembly1_B  TM=7.446E-01  e=4.248E-06  Mycolicibacterium smegmatis MC2 155
  6hm9-assembly1_A  TM=6.357E-01  e=1.818E-06  Bacillus anthracis

Radius of gyration: 16.24 Å; Cα contacts (8 Å, |Δi|>4): 272; chains: 1; bounding box: 40×36×38 Å